Protein AF-A0A9E2EML6-F1 (afdb_monomer)

Foldseek 3Di:
DVVVVVVVVVVVVVVVVVVPPPPVDPLALVVLLVLLVVLLVQLCVLQVQLVVLLVVLCVQCVPVLDPPPPDDPSNNVSNVSNCSSVVSNVVSVVSNVSSVVSNVSSVCVVVVVDPPPCPVVNVVVVVVVVVVVVVVVD

Sequence (138 aa):
MKKLILFVIAFLLFTVAQSQNQVKPELSKEYYLQKSKRQKNLAWGLLGGGMASTFVATVILKDNLSFSGETSSEENVADVLFYLGVGSSLASMPLFISADINRKNAAKIAYGYRPLQVDPIFVKQSREHALVFRFALE

Mean predicted aligned error: 14.06 Å

Radius of gyration: 24.82 Å; Cα contacts (8 Å, |Δi|>4): 97; chains: 1; bounding box: 46×30×80 Å

pLDDT: mean 78.96, std 14.12, range [49.72, 97.0]

Secondary structure (DSSP, 8-state):
-HHHHHHHHHHHHHHHHHHT--------HHHHHHHHHHHHHHHHHHHHHHHHHHHHHHHHHTT---SSS-S-HHHHHHHHHHHHHHHHHHHHHHHHHHHHHHHHHHHHHHTT-------HHHHHHHHHHHHHHHHTT-

S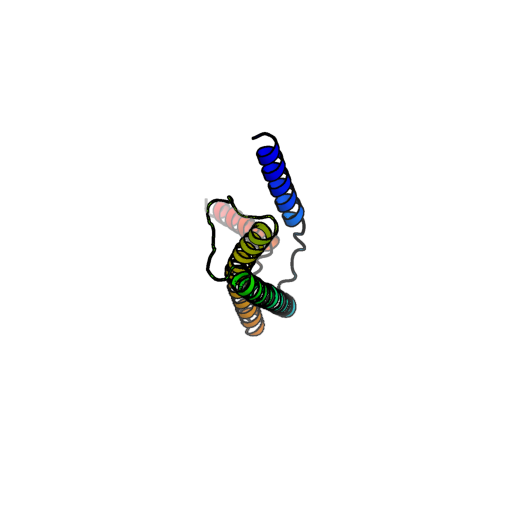olvent-accessible surface area (backbone atoms only — not comparable to full-atom values): 7507 Å² total; per-residue (Å²): 109,74,69,57,54,54,51,53,52,53,51,53,52,54,55,56,63,67,64,70,73,70,68,81,69,70,93,42,41,66,51,29,42,52,49,14,52,53,31,40,53,51,17,50,50,30,31,52,52,8,51,52,36,27,53,55,17,52,69,71,41,75,84,65,82,62,90,62,91,84,62,57,84,67,54,50,53,31,53,52,37,27,53,49,8,52,50,34,31,59,60,16,50,66,33,43,53,51,15,51,53,26,41,53,50,17,50,36,42,70,74,66,52,62,75,79,79,69,50,69,62,60,57,51,51,52,51,52,52,54,50,53,56,56,64,74,74,112

Nearest PDB structures (foldseek):
  3ja6-assembly1_I  TM=6.664E-01  e=4.468E-01  Escherichia coli
  5ew5-assembly4_D  TM=6.209E-01  e=1.791E+00  Escherichia coli
  2b5u-assembly2_C  TM=6.382E-01  e=4.439E+00  Escherichia coli
  6grj-assembly1_F  TM=5.151E-01  e=4.208E+00  Aeromonas hydrophila
  7nsu-assembly1_D  TM=4.200E-01  e=3.989E+00  Escherichia coli

Structure (mmCIF, N/CA/C/O backbone):
data_AF-A0A9E2EML6-F1
#
_entry.id   AF-A0A9E2EML6-F1
#
loop_
_atom_site.group_PDB
_atom_site.id
_atom_site.type_symbol
_atom_site.label_atom_id
_atom_site.label_alt_id
_atom_site.label_comp_id
_atom_site.label_asym_id
_atom_site.label_entity_id
_atom_site.label_seq_id
_atom_site.pdbx_PDB_ins_code
_atom_site.Cartn_x
_atom_site.Cartn_y
_atom_site.Cartn_z
_atom_site.occupancy
_atom_site.B_iso_or_equiv
_atom_site.auth_seq_id
_atom_site.auth_comp_id
_atom_site.auth_asym_id
_atom_site.auth_atom_id
_atom_site.pdbx_PDB_model_num
ATOM 1 N N . MET A 1 1 ? 23.479 17.150 -4.185 1.00 60.38 1 MET A N 1
ATOM 2 C CA . MET A 1 1 ? 23.082 17.121 -2.754 1.00 60.38 1 MET A CA 1
ATOM 3 C C . MET A 1 1 ? 22.008 18.149 -2.384 1.00 60.38 1 MET A C 1
ATOM 5 O O . MET A 1 1 ? 20.999 17.752 -1.823 1.00 60.38 1 MET A O 1
ATOM 9 N N . LYS A 1 2 ? 22.130 19.434 -2.760 1.00 71.69 2 LYS A N 1
ATOM 10 C CA . LYS A 1 2 ? 21.125 20.478 -2.433 1.00 71.69 2 LYS A CA 1
ATOM 11 C C . LYS A 1 2 ? 19.693 20.164 -2.925 1.00 71.69 2 LYS A C 1
ATOM 13 O O . LYS A 1 2 ? 18.728 20.418 -2.217 1.00 71.69 2 LYS A O 1
ATOM 18 N N . LYS A 1 3 ? 19.567 19.536 -4.104 1.00 81.06 3 LYS A N 1
ATOM 19 C CA . LYS A 1 3 ? 18.280 19.104 -4.688 1.00 81.06 3 LYS A CA 1
ATOM 20 C C . LYS A 1 3 ? 17.602 17.969 -3.898 1.00 81.06 3 LYS A C 1
ATOM 22 O O . LYS A 1 3 ? 16.385 17.964 -3.781 1.00 81.06 3 LYS A O 1
ATOM 27 N N . LEU A 1 4 ? 18.387 17.054 -3.317 1.00 89.44 4 LEU A N 1
ATOM 28 C CA . LEU A 1 4 ? 17.867 15.964 -2.478 1.00 89.44 4 LEU A CA 1
ATOM 29 C C . LEU A 1 4 ? 17.335 16.498 -1.144 1.00 89.44 4 LEU A C 1
ATOM 31 O O . LEU A 1 4 ? 16.267 16.091 -0.708 1.00 89.44 4 LEU A O 1
ATOM 35 N N . ILE A 1 5 ? 18.036 17.463 -0.541 1.00 92.19 5 ILE A N 1
ATOM 36 C CA . ILE A 1 5 ? 17.602 18.112 0.706 1.00 92.19 5 ILE A CA 1
ATOM 37 C C . ILE A 1 5 ? 16.255 18.822 0.511 1.00 92.19 5 ILE A C 1
ATOM 39 O O . ILE A 1 5 ? 15.353 18.654 1.326 1.00 92.19 5 ILE A O 1
ATOM 43 N N . LEU A 1 6 ? 16.085 19.549 -0.600 1.00 92.25 6 LEU A N 1
ATOM 44 C CA . LEU A 1 6 ? 14.804 20.173 -0.947 1.00 92.25 6 LEU A CA 1
ATOM 45 C C . LEU A 1 6 ? 13.675 19.146 -1.101 1.00 92.25 6 LEU A C 1
ATOM 47 O O . LEU A 1 6 ? 12.571 19.385 -0.620 1.00 92.25 6 LEU A O 1
ATOM 51 N N . PHE A 1 7 ? 13.955 17.996 -1.719 1.00 91.88 7 PHE A N 1
ATOM 52 C CA . PHE A 1 7 ? 12.962 16.938 -1.905 1.00 91.88 7 PHE A CA 1
ATOM 53 C C . PHE A 1 7 ? 12.529 16.308 -0.573 1.00 91.88 7 PHE A C 1
ATOM 55 O O . PHE A 1 7 ? 11.339 16.109 -0.340 1.00 91.88 7 PHE A O 1
ATOM 62 N N . VAL A 1 8 ? 13.478 16.065 0.336 1.00 92.19 8 VAL A N 1
ATOM 63 C CA . VAL A 1 8 ? 13.195 15.538 1.682 1.00 92.19 8 VAL A CA 1
ATOM 64 C C . VAL A 1 8 ? 12.377 16.537 2.504 1.00 92.19 8 VAL A C 1
ATOM 66 O O . VAL A 1 8 ? 11.400 16.147 3.138 1.00 92.19 8 VAL A O 1
ATOM 69 N N . ILE A 1 9 ? 12.718 17.829 2.456 1.00 91.88 9 ILE A N 1
ATOM 70 C CA . ILE A 1 9 ? 11.961 18.882 3.152 1.00 91.88 9 ILE A CA 1
ATOM 71 C C . ILE A 1 9 ? 10.537 18.984 2.592 1.00 91.88 9 ILE A C 1
ATOM 73 O O . ILE A 1 9 ? 9.581 19.028 3.363 1.00 91.88 9 ILE A O 1
ATOM 77 N N . ALA A 1 10 ? 10.372 18.963 1.267 1.00 89.62 10 ALA A N 1
ATOM 78 C CA . ALA A 1 10 ? 9.054 18.991 0.636 1.00 89.62 10 ALA A CA 1
ATOM 79 C C . ALA A 1 10 ? 8.204 17.769 1.027 1.00 89.62 10 ALA A C 1
ATOM 81 O O . ALA A 1 10 ? 7.019 17.911 1.332 1.00 89.62 10 ALA A O 1
ATOM 82 N N . PHE A 1 11 ? 8.814 16.582 1.088 1.00 87.56 11 PHE A N 1
ATOM 83 C CA . PHE A 1 11 ? 8.140 15.357 1.514 1.00 87.56 11 PHE A CA 1
ATOM 84 C C . PHE A 1 11 ? 7.693 15.418 2.984 1.00 87.56 11 PHE A C 1
ATOM 86 O O . PHE A 1 11 ? 6.566 15.042 3.301 1.00 87.56 11 PHE A O 1
ATOM 93 N N . LEU A 1 12 ? 8.529 15.957 3.879 1.00 86.75 12 LEU A N 1
ATOM 94 C CA . LEU A 1 12 ? 8.185 16.152 5.294 1.00 86.75 12 LEU A CA 1
ATOM 95 C C . LEU A 1 12 ? 7.062 17.182 5.490 1.00 86.75 12 LEU A C 1
ATOM 97 O O . LEU A 1 12 ? 6.170 16.978 6.307 1.00 86.75 12 LEU A O 1
ATOM 101 N N . LEU A 1 13 ? 7.060 18.276 4.727 1.00 85.38 13 LEU A N 1
ATOM 102 C CA . LEU A 1 13 ? 5.981 19.268 4.793 1.00 85.38 13 LEU A CA 1
ATOM 103 C C . LEU A 1 13 ? 4.648 18.691 4.294 1.00 85.38 13 LEU A C 1
ATOM 105 O O . LEU A 1 13 ? 3.596 18.969 4.873 1.00 85.38 13 LEU A O 1
ATOM 109 N N . PHE A 1 14 ? 4.690 17.840 3.265 1.00 81.75 14 PHE A N 1
ATOM 110 C CA . PHE A 1 14 ? 3.506 17.157 2.752 1.00 81.75 14 PHE A CA 1
ATOM 111 C C . PHE A 1 14 ? 2.877 16.220 3.796 1.00 81.75 14 PHE A C 1
ATOM 113 O O . PHE A 1 14 ? 1.655 16.225 3.963 1.00 81.75 14 PHE A O 1
ATOM 120 N N . THR A 1 15 ? 3.677 15.458 4.551 1.00 75.81 15 THR A N 1
ATOM 121 C CA . THR A 1 15 ? 3.145 14.557 5.591 1.00 75.81 15 THR A CA 1
ATOM 122 C C . THR A 1 15 ? 2.533 15.319 6.769 1.00 75.81 15 THR A C 1
ATOM 124 O O . THR A 1 15 ? 1.486 14.913 7.278 1.00 75.81 15 THR A O 1
ATOM 127 N N . VAL A 1 16 ? 3.111 16.459 7.162 1.00 77.50 16 VAL A N 1
ATOM 128 C CA . VAL A 1 16 ? 2.565 17.322 8.226 1.00 77.50 16 VAL A CA 1
ATOM 129 C C . VAL A 1 16 ? 1.216 17.928 7.825 1.00 77.50 16 VAL A C 1
ATOM 131 O O . VAL A 1 16 ? 0.300 17.971 8.647 1.00 77.50 16 VAL A O 1
ATOM 134 N N . ALA A 1 17 ? 1.049 18.337 6.565 1.00 71.50 17 ALA A N 1
ATOM 135 C CA . ALA A 1 17 ? -0.217 18.880 6.066 1.00 71.50 17 ALA A CA 1
ATOM 136 C C . ALA A 1 17 ? -1.361 17.846 6.101 1.00 71.50 17 ALA A C 1
ATOM 138 O O . ALA A 1 17 ? -2.494 18.183 6.438 1.00 71.50 17 ALA A O 1
ATOM 139 N N . GLN A 1 18 ? -1.070 16.572 5.821 1.00 67.25 18 GLN A N 1
ATOM 140 C CA . GLN A 1 18 ? -2.067 15.491 5.861 1.00 67.25 18 GLN A CA 1
ATOM 141 C C . GLN A 1 18 ? -2.481 15.097 7.293 1.00 67.25 18 GLN A C 1
ATOM 143 O O . GLN A 1 18 ? -3.548 14.515 7.485 1.00 67.25 18 GLN A O 1
ATOM 148 N N . SER A 1 19 ? -1.669 15.422 8.305 1.00 61.41 19 SER A N 1
ATOM 149 C CA . SER A 1 19 ? -1.919 15.050 9.707 1.00 61.41 19 SER A CA 1
ATOM 150 C C . SER A 1 19 ? -2.936 15.961 10.418 1.00 61.41 19 SER A C 1
ATOM 152 O O . SER A 1 19 ? -3.507 15.581 11.439 1.00 61.41 19 SER A O 1
ATOM 154 N N . GLN A 1 20 ? -3.213 17.154 9.876 1.00 61.19 20 GLN A N 1
ATOM 155 C CA . GLN A 1 20 ? -4.069 18.159 10.528 1.00 61.19 20 GLN A CA 1
ATOM 156 C C . GLN A 1 20 ? -5.577 17.877 10.410 1.00 61.19 20 GLN A C 1
ATOM 158 O O . GLN A 1 20 ? -6.371 18.462 11.142 1.00 61.19 20 GLN A O 1
ATOM 163 N N . ASN A 1 21 ? -5.993 16.930 9.563 1.00 50.28 21 ASN A N 1
ATOM 164 C CA . ASN A 1 21 ? -7.392 16.512 9.457 1.00 50.28 21 ASN A CA 1
ATOM 165 C C . ASN A 1 21 ? -7.750 15.450 10.507 1.00 50.28 21 ASN A C 1
ATOM 167 O O . ASN A 1 21 ? -8.143 14.327 10.185 1.00 50.28 21 ASN A O 1
ATOM 171 N N . GLN A 1 22 ? -7.663 15.812 11.787 1.00 49.72 22 GLN A N 1
ATOM 172 C CA . GLN A 1 22 ? -8.333 15.057 12.845 1.00 49.72 22 GLN A CA 1
ATOM 173 C C . GLN A 1 22 ? -9.781 15.529 12.980 1.00 49.72 22 GLN A C 1
ATOM 175 O O . GLN A 1 22 ? -10.187 16.100 13.989 1.00 49.72 22 GLN A O 1
ATOM 180 N N . VAL A 1 23 ? -10.591 15.260 11.952 1.00 55.31 23 VAL A N 1
ATOM 181 C CA . VAL A 1 23 ? -12.040 15.179 12.156 1.00 55.31 23 VAL A CA 1
ATOM 182 C C . VAL A 1 23 ? -12.229 14.037 13.144 1.00 55.31 23 VAL A C 1
ATOM 184 O O . VAL A 1 23 ? -11.934 12.897 12.789 1.00 55.31 23 VAL A O 1
ATOM 187 N N . LYS A 1 24 ? -12.631 14.340 14.389 1.00 56.16 24 LYS A N 1
ATOM 188 C CA . LYS A 1 24 ? -12.995 13.323 15.385 1.00 56.16 24 LYS A CA 1
ATOM 189 C C . LYS A 1 24 ? -14.029 12.422 14.719 1.00 56.16 24 LYS A C 1
ATOM 191 O O . LYS A 1 24 ? -15.152 12.876 14.504 1.00 56.16 24 LYS A O 1
ATOM 196 N N . PRO A 1 25 ? -13.662 11.198 14.315 1.00 57.47 25 PRO A N 1
ATOM 197 C CA . PRO A 1 25 ? -14.609 10.378 13.612 1.00 57.47 25 PRO A CA 1
ATOM 198 C C . PRO A 1 25 ? -15.627 9.930 14.642 1.00 57.47 25 PRO A C 1
ATOM 200 O O . PRO A 1 25 ? -15.262 9.351 15.668 1.00 57.47 25 PRO A O 1
ATOM 203 N N . GLU A 1 26 ? -16.894 10.224 14.379 1.00 60.28 26 GLU A N 1
ATOM 204 C CA . GLU A 1 26 ? -17.981 9.555 15.071 1.00 60.28 26 GLU A CA 1
ATOM 205 C C . GLU A 1 26 ? -17.694 8.052 14.966 1.00 60.28 26 GLU A C 1
ATOM 207 O O . GLU A 1 26 ? -17.513 7.524 13.863 1.00 60.28 26 GLU A O 1
ATOM 212 N N . LEU A 1 27 ? -17.537 7.382 16.112 1.00 68.62 27 LEU A N 1
ATOM 213 C CA . LEU A 1 27 ? -17.168 5.966 16.225 1.00 68.62 27 LEU A CA 1
ATOM 214 C C . LEU A 1 27 ? -18.366 5.083 15.838 1.00 68.62 27 LEU A C 1
ATOM 216 O O . LEU A 1 27 ? -18.851 4.246 16.593 1.00 68.62 27 LEU A O 1
ATOM 220 N N . SER A 1 28 ? -18.866 5.310 14.628 1.00 79.25 28 SER A N 1
ATOM 221 C CA . SER A 1 28 ? -20.001 4.640 14.027 1.00 79.25 28 SER A CA 1
ATOM 222 C C . SER A 1 28 ? -19.525 3.466 13.182 1.00 79.25 28 SER A C 1
ATOM 224 O O . SER A 1 28 ? -18.484 3.510 12.516 1.00 79.25 28 SER A O 1
ATOM 226 N N . LYS A 1 29 ? -20.326 2.400 13.177 1.00 81.62 29 LYS A N 1
ATOM 227 C CA . LYS A 1 29 ? -20.162 1.250 12.282 1.00 81.62 29 LYS A CA 1
ATOM 228 C C . LYS A 1 29 ? -19.992 1.711 10.833 1.00 81.62 29 LYS A C 1
ATOM 230 O O . LYS A 1 29 ? -19.071 1.258 10.154 1.00 81.62 29 LYS A O 1
ATOM 235 N N . GLU A 1 30 ? -20.848 2.630 10.391 1.00 85.56 30 GLU A N 1
ATOM 236 C CA . GLU A 1 30 ? -20.873 3.145 9.022 1.00 85.56 30 GLU A CA 1
ATOM 237 C C . GLU A 1 30 ? -19.551 3.816 8.644 1.00 85.56 30 GLU A C 1
ATOM 239 O O . GLU A 1 30 ? -19.031 3.571 7.556 1.00 85.56 30 GLU A O 1
ATOM 244 N N . TYR A 1 31 ? -18.948 4.567 9.572 1.00 86.75 31 TYR A N 1
ATOM 245 C CA . TYR A 1 31 ? -17.655 5.215 9.359 1.00 86.75 31 TYR A CA 1
ATOM 246 C C . TYR A 1 31 ? -16.544 4.191 9.080 1.00 86.75 31 TYR A C 1
ATOM 248 O O . TYR A 1 31 ? -15.847 4.27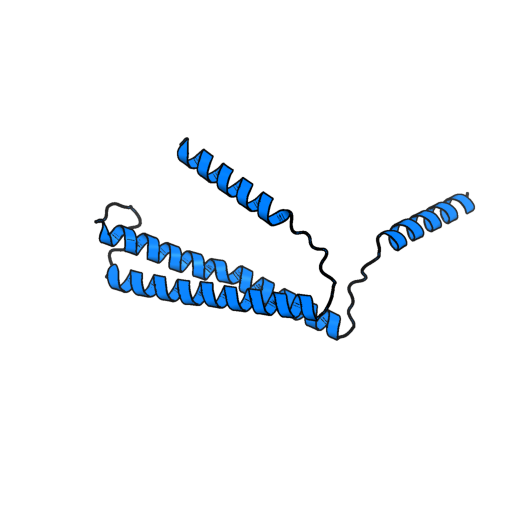3 8.064 1.00 86.75 31 TYR A O 1
ATOM 256 N N . TYR A 1 32 ? -16.391 3.178 9.939 1.00 87.19 32 TYR A N 1
ATOM 257 C CA . TYR A 1 32 ? -15.365 2.145 9.751 1.00 87.19 32 TYR A CA 1
ATOM 258 C C . TYR A 1 32 ? -15.613 1.288 8.508 1.00 87.19 32 TYR A C 1
ATOM 260 O O . TYR A 1 32 ? -14.667 0.890 7.821 1.00 87.19 32 TYR A O 1
ATOM 268 N N . LEU A 1 33 ? -16.880 1.032 8.189 1.00 89.38 33 LEU A N 1
ATOM 269 C CA . LEU A 1 33 ? -17.274 0.238 7.034 1.00 89.38 33 LEU A CA 1
ATOM 270 C C . LEU A 1 33 ? -17.010 0.994 5.724 1.00 89.38 33 LEU A C 1
ATOM 272 O O . LEU A 1 33 ? -16.446 0.422 4.787 1.00 89.38 33 LEU A O 1
ATOM 276 N N . GLN A 1 34 ? -17.322 2.291 5.671 1.00 91.38 34 GLN A N 1
ATOM 277 C CA . GLN A 1 34 ? -16.982 3.163 4.546 1.00 91.38 34 GLN A CA 1
ATOM 278 C C . GLN A 1 34 ? -15.462 3.295 4.384 1.00 91.38 34 GLN A C 1
ATOM 280 O O . GLN A 1 34 ? -14.945 3.167 3.270 1.00 91.38 34 GLN A O 1
ATOM 285 N N . LYS A 1 35 ? -14.727 3.477 5.489 1.00 90.56 35 LYS A N 1
ATOM 286 C CA . LYS A 1 35 ? -13.260 3.565 5.484 1.00 90.56 35 LYS A CA 1
ATOM 287 C C . LYS A 1 35 ? -12.611 2.290 4.945 1.00 90.56 35 LYS A C 1
ATOM 289 O O . LYS A 1 35 ? -11.749 2.374 4.072 1.00 90.56 35 LYS A O 1
ATOM 294 N N . SER A 1 36 ? -13.067 1.123 5.405 1.00 91.56 36 SER A N 1
ATOM 295 C CA . SER A 1 36 ? -12.618 -0.184 4.913 1.00 91.56 36 SER A CA 1
ATOM 296 C C . SER A 1 36 ? -12.846 -0.338 3.405 1.00 91.56 36 SER A C 1
ATOM 298 O O . SER A 1 36 ? -11.916 -0.681 2.676 1.00 91.56 36 SER A O 1
ATOM 300 N N . LYS A 1 37 ? -14.050 -0.009 2.912 1.00 93.62 37 LYS A N 1
ATOM 301 C CA . LYS A 1 37 ? -14.378 -0.064 1.477 1.00 93.62 37 LYS A CA 1
ATOM 302 C C . LYS A 1 37 ? -13.465 0.839 0.648 1.00 93.62 37 LYS A C 1
ATOM 304 O O . LYS A 1 37 ? -12.905 0.388 -0.346 1.00 93.62 37 LYS A O 1
ATOM 309 N N . ARG A 1 38 ? -13.268 2.091 1.074 1.00 92.25 38 ARG A N 1
ATOM 310 C CA . ARG A 1 38 ? -12.401 3.045 0.366 1.00 92.25 38 ARG A CA 1
ATOM 311 C C . ARG A 1 38 ? -10.958 2.547 0.296 1.00 92.25 38 ARG A C 1
ATOM 313 O O . ARG A 1 38 ? -10.368 2.561 -0.778 1.00 92.25 38 ARG A O 1
ATOM 320 N N . GLN A 1 39 ? -10.406 2.083 1.415 1.00 92.12 39 GLN A N 1
ATOM 321 C CA . GLN A 1 39 ? -9.041 1.553 1.458 1.00 92.12 39 GLN A CA 1
ATOM 322 C C . GLN A 1 39 ? -8.886 0.304 0.593 1.00 92.12 39 GLN A C 1
ATOM 324 O O . GLN A 1 39 ? -7.905 0.198 -0.133 1.00 92.12 39 GLN A O 1
ATOM 329 N N . LYS A 1 40 ? -9.869 -0.602 0.609 1.00 93.56 40 LYS A N 1
ATOM 330 C CA . LYS A 1 40 ? -9.858 -1.802 -0.231 1.00 93.56 40 LYS A CA 1
ATOM 331 C C . LYS A 1 40 ? -9.904 -1.458 -1.721 1.00 93.56 40 LYS A C 1
ATOM 333 O O . LYS A 1 40 ? -9.170 -2.061 -2.495 1.00 93.56 40 LYS A O 1
ATOM 338 N N . ASN A 1 41 ? -10.714 -0.476 -2.117 1.00 94.81 41 ASN A N 1
ATOM 339 C CA . ASN A 1 41 ? -10.773 -0.017 -3.506 1.00 94.81 41 ASN A CA 1
ATOM 340 C C . ASN A 1 41 ? -9.447 0.618 -3.948 1.00 94.81 41 ASN A C 1
ATOM 342 O O . ASN A 1 41 ? -8.959 0.310 -5.030 1.00 94.81 41 ASN A O 1
ATOM 346 N N . LEU A 1 42 ? -8.838 1.458 -3.101 1.00 94.25 42 LEU A N 1
ATOM 347 C CA . LEU A 1 42 ? -7.517 2.036 -3.376 1.00 94.25 42 LEU A CA 1
ATOM 348 C C . LEU A 1 42 ? -6.429 0.963 -3.461 1.00 94.25 42 LEU A C 1
ATOM 350 O O . LEU A 1 42 ? -5.584 1.027 -4.347 1.00 94.25 42 LEU A O 1
ATOM 354 N N . ALA A 1 43 ? -6.467 -0.032 -2.574 1.00 93.75 43 ALA A N 1
ATOM 355 C CA . ALA A 1 43 ? -5.521 -1.139 -2.578 1.00 93.75 43 ALA A CA 1
ATOM 356 C C . ALA A 1 43 ? -5.629 -1.962 -3.869 1.00 93.75 43 ALA A C 1
ATOM 358 O O . ALA A 1 43 ? -4.613 -2.240 -4.496 1.00 93.75 43 ALA A O 1
ATOM 359 N N . TRP A 1 44 ? -6.848 -2.273 -4.323 1.00 97.00 44 TRP A N 1
ATOM 360 C CA . TRP A 1 44 ? -7.065 -2.921 -5.619 1.00 97.00 44 TRP A CA 1
ATOM 361 C C . TRP A 1 44 ? -6.614 -2.064 -6.801 1.00 97.00 44 TRP A C 1
ATOM 363 O O . TRP A 1 44 ? -6.049 -2.605 -7.744 1.00 97.00 44 TRP A O 1
ATOM 373 N N . GLY A 1 45 ? -6.822 -0.746 -6.747 1.00 96.00 45 GLY A N 1
ATOM 374 C CA . GLY A 1 45 ? -6.328 0.173 -7.773 1.00 96.00 45 GLY A CA 1
ATOM 375 C C . GLY A 1 45 ? -4.800 0.188 -7.857 1.00 96.00 45 GLY A C 1
ATOM 376 O O . GLY A 1 45 ? -4.250 0.068 -8.946 1.00 96.00 45 GLY A O 1
ATOM 377 N N . LEU A 1 46 ? -4.115 0.273 -6.713 1.00 94.81 46 LEU A N 1
ATOM 378 C CA . LEU A 1 46 ? -2.651 0.223 -6.634 1.00 94.81 46 LEU A CA 1
ATOM 379 C C . LEU A 1 46 ? -2.094 -1.131 -7.069 1.00 94.81 46 LEU A C 1
ATOM 381 O O . LEU A 1 46 ? -1.130 -1.169 -7.821 1.00 94.81 46 LEU A O 1
ATOM 385 N N . LEU A 1 47 ? -2.714 -2.231 -6.640 1.00 95.81 47 LEU A N 1
ATOM 386 C CA . LEU A 1 47 ? -2.294 -3.574 -7.025 1.00 95.81 47 LEU A CA 1
ATOM 387 C C . LEU A 1 47 ? -2.508 -3.814 -8.524 1.00 95.81 47 LEU A C 1
ATOM 389 O O . LEU A 1 47 ? -1.594 -4.243 -9.214 1.00 95.81 47 LEU A O 1
ATOM 393 N N . GLY A 1 48 ? -3.698 -3.506 -9.041 1.00 95.12 48 GLY A N 1
ATOM 394 C CA . GLY A 1 48 ? -4.027 -3.698 -10.453 1.00 95.12 48 GLY A CA 1
ATOM 395 C C . GLY A 1 48 ? -3.209 -2.792 -11.371 1.00 95.12 48 GLY A C 1
ATOM 396 O O . GLY A 1 48 ? -2.644 -3.265 -12.354 1.00 95.12 48 GLY A O 1
ATOM 397 N N . GLY A 1 49 ? -3.091 -1.505 -11.030 1.00 94.62 49 GLY A N 1
ATOM 398 C CA . GLY A 1 49 ? -2.257 -0.558 -11.769 1.00 94.62 49 GLY A CA 1
ATOM 399 C C . GLY A 1 49 ? -0.770 -0.908 -11.694 1.00 94.62 49 GLY A C 1
ATOM 400 O O . GLY A 1 49 ? -0.069 -0.836 -12.704 1.00 94.62 49 GLY A O 1
ATOM 401 N N . GLY A 1 50 ? -0.301 -1.357 -10.529 1.00 93.81 50 GLY A N 1
ATOM 402 C CA . GLY A 1 50 ? 1.068 -1.818 -10.329 1.00 93.81 50 GLY A CA 1
ATOM 403 C C . GLY A 1 50 ? 1.397 -3.047 -11.171 1.00 93.81 50 GLY A C 1
ATOM 404 O O . GLY A 1 50 ? 2.357 -3.035 -11.932 1.00 93.81 50 GLY A O 1
ATOM 405 N N . MET A 1 51 ? 0.544 -4.071 -11.140 1.00 95.38 51 MET A N 1
ATOM 406 C CA . MET A 1 51 ? 0.724 -5.269 -11.964 1.00 95.38 51 MET A CA 1
ATOM 407 C C . MET A 1 51 ? 0.663 -4.959 -13.465 1.00 95.38 51 MET A C 1
ATOM 409 O O . MET A 1 51 ? 1.486 -5.468 -14.223 1.00 95.38 51 MET A O 1
ATOM 413 N N . ALA A 1 52 ? -0.276 -4.113 -13.901 1.00 95.31 52 ALA A N 1
ATOM 414 C CA . ALA A 1 52 ? -0.392 -3.723 -15.305 1.00 95.31 52 ALA A CA 1
ATOM 415 C C . ALA A 1 52 ? 0.851 -2.965 -15.796 1.00 95.31 52 ALA A C 1
ATOM 417 O O . ALA A 1 52 ? 1.376 -3.272 -16.863 1.00 95.31 52 ALA A O 1
ATOM 418 N N . SER A 1 53 ? 1.352 -2.009 -15.008 1.00 92.56 53 SER A N 1
ATOM 419 C CA . SER A 1 53 ? 2.571 -1.258 -15.344 1.00 92.56 53 SER A CA 1
ATOM 420 C C . SER A 1 53 ? 3.814 -2.146 -15.366 1.00 92.56 53 SER A C 1
ATOM 422 O O . SER A 1 53 ? 4.589 -2.061 -16.316 1.00 92.56 53 SER A O 1
ATOM 424 N N . THR A 1 54 ? 3.966 -3.057 -14.399 1.00 92.12 54 THR A N 1
ATOM 425 C CA . THR A 1 54 ? 5.036 -4.064 -14.412 1.00 92.12 54 THR A CA 1
ATOM 426 C C . THR A 1 54 ? 4.970 -4.934 -15.666 1.00 92.12 54 THR A C 1
ATOM 428 O O . THR A 1 54 ? 5.993 -5.133 -16.309 1.00 92.12 54 THR A O 1
ATOM 431 N N . PHE A 1 55 ? 3.783 -5.405 -16.057 1.00 92.31 55 PHE A N 1
ATOM 432 C CA . PHE A 1 55 ? 3.620 -6.243 -17.247 1.00 92.31 55 PHE A CA 1
ATOM 433 C C . PHE A 1 55 ? 3.936 -5.497 -18.553 1.00 92.31 55 PHE A C 1
ATOM 435 O O . PHE A 1 55 ? 4.577 -6.043 -19.445 1.00 92.31 55 PHE A O 1
ATOM 442 N N . VAL A 1 56 ? 3.521 -4.233 -18.677 1.00 90.31 56 VAL A N 1
ATOM 443 C CA . VAL A 1 56 ? 3.879 -3.404 -19.841 1.00 90.31 56 VAL A CA 1
ATOM 444 C C . VAL A 1 56 ? 5.391 -3.186 -19.895 1.00 90.31 56 VAL A C 1
ATOM 446 O O . VAL A 1 56 ? 5.993 -3.322 -20.958 1.00 90.31 56 VAL A O 1
ATOM 449 N N . ALA A 1 57 ? 6.016 -2.902 -18.753 1.00 87.38 57 ALA A N 1
ATOM 450 C CA . ALA A 1 57 ? 7.454 -2.694 -18.682 1.00 87.38 57 ALA A CA 1
ATOM 451 C C . ALA A 1 57 ? 8.252 -3.953 -19.056 1.00 87.38 57 ALA A C 1
ATOM 453 O O . ALA A 1 57 ? 9.214 -3.849 -19.811 1.00 87.38 57 ALA A O 1
ATOM 454 N N . THR A 1 58 ? 7.839 -5.148 -18.615 1.00 86.00 58 THR A N 1
ATOM 455 C CA . THR A 1 58 ? 8.539 -6.398 -18.967 1.00 86.00 58 THR A CA 1
ATOM 456 C C . THR A 1 58 ? 8.475 -6.703 -20.463 1.00 86.00 58 THR A C 1
ATOM 458 O O . THR A 1 58 ? 9.460 -7.172 -21.030 1.00 86.00 58 THR A O 1
ATOM 461 N N . VAL A 1 59 ? 7.354 -6.396 -21.127 1.00 86.81 59 VAL A N 1
ATOM 462 C CA . VAL A 1 59 ? 7.220 -6.551 -22.588 1.00 86.81 59 VAL A CA 1
ATOM 463 C C . VAL A 1 59 ? 8.166 -5.614 -23.345 1.00 86.81 59 VAL A C 1
ATOM 465 O O . VAL A 1 59 ? 8.689 -5.998 -24.392 1.00 86.81 59 VAL A O 1
ATOM 468 N N . ILE A 1 60 ? 8.396 -4.405 -22.825 1.00 84.88 60 ILE A N 1
ATOM 469 C CA . ILE A 1 60 ? 9.309 -3.424 -23.428 1.00 84.88 60 ILE A CA 1
ATOM 470 C C . ILE A 1 60 ? 10.772 -3.818 -23.178 1.00 84.88 60 ILE A C 1
ATOM 472 O O . ILE A 1 60 ? 11.577 -3.756 -24.103 1.00 84.88 60 ILE A O 1
ATOM 476 N N . LEU A 1 61 ? 11.104 -4.271 -21.965 1.00 80.75 61 LEU A N 1
ATOM 477 C CA . LEU A 1 61 ? 12.487 -4.533 -21.556 1.00 80.75 61 LEU A CA 1
ATOM 478 C C . LEU A 1 61 ? 13.080 -5.830 -22.128 1.00 80.75 61 LEU A C 1
ATOM 480 O O . LEU A 1 61 ? 14.298 -5.915 -22.211 1.00 80.75 61 LEU A O 1
ATOM 484 N N . LYS A 1 62 ? 12.268 -6.817 -22.548 1.00 72.50 62 LYS A N 1
ATOM 485 C CA . LYS A 1 62 ? 12.692 -8.059 -23.249 1.00 72.50 62 LYS A CA 1
ATOM 486 C C . LYS A 1 62 ? 13.960 -8.765 -22.702 1.00 72.50 62 LYS A C 1
ATOM 488 O O . LYS A 1 62 ? 14.621 -9.445 -23.475 1.00 72.50 62 LYS A O 1
ATOM 493 N N . ASP A 1 63 ? 14.260 -8.626 -21.405 1.00 68.44 63 ASP A N 1
ATOM 494 C CA . ASP A 1 63 ? 15.426 -9.148 -20.647 1.00 68.44 63 ASP A CA 1
ATOM 495 C C . ASP A 1 63 ? 16.577 -8.160 -20.334 1.00 68.44 63 ASP A C 1
ATOM 497 O O . ASP A 1 63 ? 17.496 -8.514 -19.598 1.00 68.44 63 ASP A O 1
ATOM 501 N N . ASN A 1 64 ? 16.506 -6.893 -20.756 1.00 65.94 64 ASN A N 1
ATOM 502 C CA . ASN A 1 64 ? 17.489 -5.847 -20.417 1.00 65.94 64 ASN A CA 1
ATOM 503 C C . ASN A 1 64 ? 17.091 -5.028 -19.174 1.00 65.94 64 ASN A C 1
ATOM 505 O O . ASN A 1 64 ? 17.055 -3.802 -19.220 1.00 65.94 64 ASN A O 1
ATOM 509 N N . LEU A 1 65 ? 16.780 -5.687 -18.052 1.00 65.00 65 LEU A N 1
ATOM 510 C CA . LEU A 1 65 ? 16.587 -4.985 -16.774 1.00 65.00 65 LEU A CA 1
ATOM 511 C C . LEU A 1 65 ? 17.945 -4.493 -16.258 1.00 65.00 65 LEU A C 1
ATOM 513 O O . LEU A 1 65 ? 18.681 -5.237 -15.603 1.00 65.00 65 LEU A O 1
ATOM 517 N N . SER A 1 66 ? 18.283 -3.241 -16.555 1.00 61.50 66 SER A N 1
ATOM 518 C CA . SER A 1 66 ? 19.542 -2.641 -16.125 1.00 61.50 66 SER A CA 1
ATOM 519 C C . SER A 1 66 ? 19.338 -1.910 -14.798 1.00 61.50 66 SER A C 1
ATOM 521 O O . SER A 1 66 ? 18.684 -0.877 -14.703 1.00 61.50 66 SER A O 1
ATOM 523 N N . PHE A 1 67 ? 19.890 -2.454 -13.711 1.00 57.69 67 PHE A N 1
ATOM 524 C CA . PHE A 1 67 ? 19.849 -1.787 -12.400 1.00 57.69 67 PHE A CA 1
ATOM 525 C C . PHE A 1 67 ? 20.787 -0.564 -12.341 1.00 57.69 67 PHE A C 1
ATOM 527 O O . PHE A 1 67 ? 20.583 0.362 -11.555 1.00 57.69 67 PHE A O 1
ATOM 534 N N . SER A 1 68 ? 21.816 -0.550 -13.18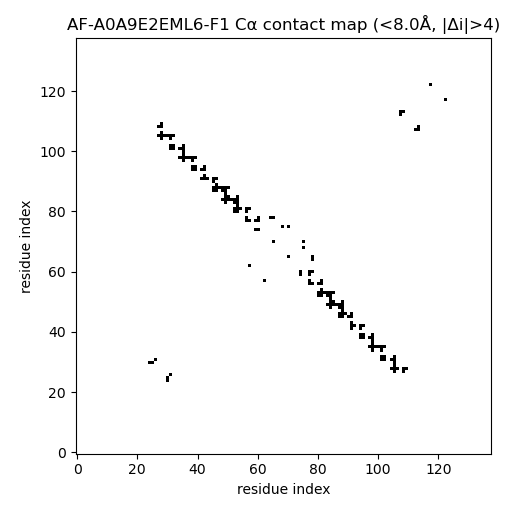9 1.00 56.66 68 SER A N 1
ATOM 535 C CA . SER A 1 68 ? 22.711 0.581 -13.426 1.00 56.66 68 SER A CA 1
ATOM 536 C C . SER A 1 68 ? 22.201 1.357 -14.637 1.00 56.66 68 SER A C 1
ATOM 538 O O . SER A 1 68 ? 22.229 0.811 -15.732 1.00 56.66 68 SER A O 1
ATOM 540 N N . GLY A 1 69 ? 21.730 2.593 -14.437 1.00 56.00 69 GLY A N 1
ATOM 541 C CA . GLY A 1 69 ? 21.038 3.438 -15.430 1.00 56.00 69 GLY A CA 1
ATOM 542 C C . GLY A 1 69 ? 21.858 3.906 -16.643 1.00 56.00 69 GLY A C 1
ATOM 543 O O . GLY A 1 69 ? 21.817 5.084 -16.996 1.00 56.00 69 GLY A O 1
ATOM 544 N N . GLU A 1 70 ? 22.607 3.002 -17.265 1.00 55.25 70 GLU A N 1
ATOM 545 C CA . GLU A 1 70 ? 23.245 3.156 -18.567 1.00 55.25 70 GLU A CA 1
ATOM 546 C C . GLU A 1 70 ? 22.414 2.410 -19.611 1.00 55.25 70 GLU A C 1
ATOM 548 O O . GLU A 1 70 ? 22.742 1.310 -20.044 1.00 55.25 70 GLU A O 1
ATOM 553 N N . THR A 1 71 ? 21.296 3.015 -19.989 1.00 55.91 71 THR A N 1
ATOM 554 C CA . THR A 1 71 ? 20.380 2.485 -21.003 1.00 55.91 71 THR A CA 1
ATOM 555 C C . THR A 1 71 ? 19.806 3.632 -21.828 1.00 55.91 71 THR A C 1
ATOM 557 O O . THR A 1 71 ? 19.840 4.800 -21.421 1.00 55.91 71 THR A O 1
ATOM 560 N N . SER A 1 72 ? 19.336 3.319 -23.033 1.00 60.81 72 SER A N 1
ATOM 561 C CA . SER A 1 72 ? 18.782 4.293 -23.979 1.00 60.81 72 SER A CA 1
ATOM 562 C C . SER A 1 72 ? 17.518 4.986 -23.429 1.00 60.81 72 SER A C 1
ATOM 564 O O . SER A 1 72 ? 16.931 4.567 -22.431 1.00 60.81 72 SER A O 1
ATOM 566 N N . SER A 1 73 ? 17.085 6.087 -24.056 1.00 63.00 73 SER A N 1
ATOM 567 C CA . SER A 1 73 ? 15.968 6.927 -23.581 1.00 63.00 73 SER A CA 1
ATOM 568 C C . SER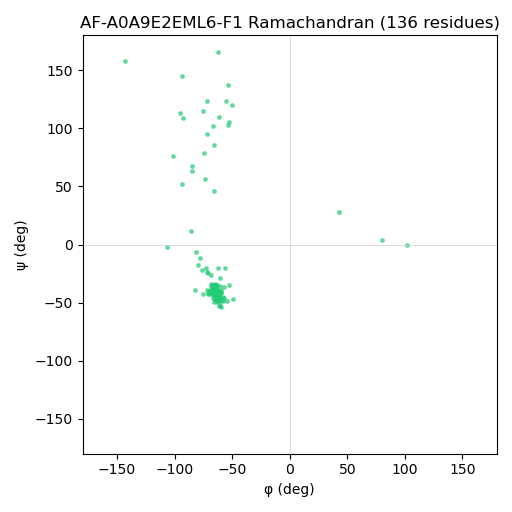 A 1 73 ? 14.672 6.150 -23.310 1.00 63.00 73 SER A C 1
ATOM 570 O O . SER A 1 73 ? 13.933 6.504 -22.394 1.00 63.00 73 SER A O 1
ATOM 572 N N . GLU A 1 74 ? 14.390 5.118 -24.109 1.00 61.62 74 GLU A N 1
ATOM 573 C CA . GLU A 1 74 ? 13.168 4.308 -24.021 1.00 61.62 74 GLU A CA 1
ATOM 574 C C . GLU A 1 74 ? 13.263 3.220 -22.942 1.00 61.62 74 GLU A C 1
ATOM 576 O O . GLU A 1 74 ? 12.315 3.021 -22.179 1.00 61.62 74 GLU A O 1
ATOM 581 N N . GLU A 1 75 ? 14.424 2.579 -22.806 1.00 67.44 75 GLU A N 1
ATOM 582 C CA . GLU A 1 75 ? 14.700 1.571 -21.773 1.00 67.44 75 GLU A CA 1
ATOM 583 C C . GLU A 1 75 ? 14.642 2.181 -20.363 1.00 67.44 75 GLU A C 1
ATOM 585 O O . GLU A 1 75 ? 14.021 1.613 -19.466 1.00 67.44 75 GLU A O 1
ATOM 590 N N . ASN A 1 76 ? 15.147 3.409 -20.189 1.00 75.69 76 ASN A N 1
ATOM 591 C CA . ASN A 1 76 ? 15.082 4.120 -18.906 1.00 75.69 76 ASN A CA 1
ATOM 592 C C . ASN A 1 76 ? 13.642 4.366 -18.421 1.00 75.69 76 ASN A C 1
ATOM 594 O O . ASN A 1 76 ? 13.375 4.347 -17.219 1.00 75.69 76 ASN A O 1
ATOM 598 N N . VAL A 1 77 ? 12.699 4.625 -19.335 1.00 82.31 77 VAL A N 1
ATOM 599 C CA . VAL A 1 77 ? 11.288 4.836 -18.968 1.00 82.31 77 VAL A CA 1
ATOM 600 C C . VAL A 1 77 ? 10.647 3.519 -18.543 1.00 82.31 77 VAL A C 1
ATOM 602 O O . VAL A 1 77 ? 9.879 3.496 -17.578 1.00 82.31 77 VAL A O 1
ATOM 605 N N . ALA A 1 78 ? 10.973 2.426 -19.231 1.00 84.38 78 ALA A N 1
ATOM 606 C CA . ALA A 1 78 ? 10.450 1.107 -18.910 1.00 84.38 78 ALA A CA 1
ATOM 607 C C . ALA A 1 78 ? 10.986 0.587 -17.566 1.00 84.38 78 ALA A C 1
ATOM 609 O O . ALA A 1 78 ? 10.196 0.076 -16.772 1.00 84.38 78 ALA A O 1
ATOM 610 N N . ASP A 1 79 ? 12.263 0.809 -17.247 1.00 84.50 79 ASP A N 1
ATOM 611 C CA . ASP A 1 79 ? 12.837 0.464 -15.938 1.00 84.50 79 ASP A CA 1
ATOM 612 C C . ASP A 1 79 ? 12.139 1.213 -14.799 1.00 84.50 79 ASP A C 1
ATOM 614 O O . ASP A 1 79 ? 11.685 0.612 -13.820 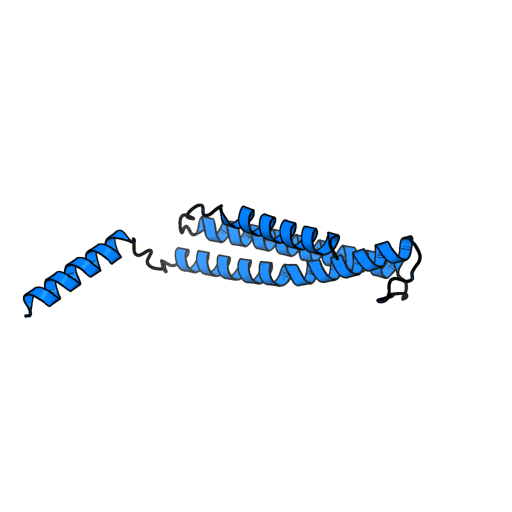1.00 84.50 79 ASP A O 1
ATOM 618 N N . VAL A 1 80 ? 11.970 2.532 -14.936 1.00 86.44 80 VAL A N 1
ATOM 619 C CA . VAL A 1 80 ? 11.243 3.336 -13.941 1.00 86.44 80 VAL A CA 1
ATOM 620 C C . VAL A 1 80 ? 9.807 2.838 -13.784 1.00 86.44 80 VAL A C 1
ATOM 622 O O . VAL A 1 80 ? 9.318 2.724 -12.658 1.00 86.44 80 VAL A O 1
ATOM 625 N N . LEU A 1 81 ? 9.133 2.509 -14.887 1.00 89.88 81 LEU A N 1
ATOM 626 C CA . LEU A 1 81 ? 7.769 1.990 -14.870 1.00 89.88 81 LEU A CA 1
ATOM 627 C C . LEU A 1 81 ? 7.687 0.616 -14.189 1.00 89.88 81 LEU A C 1
ATOM 629 O O . LEU A 1 81 ? 6.752 0.377 -13.424 1.00 89.88 81 LEU A O 1
ATOM 633 N N . PHE A 1 82 ? 8.677 -0.254 -14.400 1.00 90.69 82 PHE A N 1
ATOM 634 C CA . PHE A 1 82 ? 8.785 -1.547 -13.728 1.00 90.69 82 PHE A CA 1
ATOM 635 C C . PHE A 1 82 ? 8.906 -1.370 -12.211 1.00 90.69 82 PHE A C 1
ATOM 637 O O . PHE A 1 82 ? 8.097 -1.926 -11.462 1.00 90.69 82 PHE A O 1
ATOM 644 N N . TYR A 1 83 ? 9.859 -0.552 -11.748 1.00 90.50 83 TYR A N 1
ATOM 645 C CA . TYR A 1 83 ? 10.065 -0.308 -10.317 1.00 90.50 83 TYR A CA 1
ATOM 646 C C . TYR A 1 83 ? 8.874 0.399 -9.669 1.00 90.50 83 TYR A C 1
ATOM 648 O O . TYR A 1 83 ? 8.503 0.068 -8.541 1.00 90.50 83 TYR A O 1
ATOM 656 N N . LEU A 1 84 ? 8.232 1.334 -10.375 1.00 92.31 84 LEU A N 1
ATOM 657 C CA . LEU A 1 84 ? 7.004 1.977 -9.911 1.00 92.31 84 LEU A CA 1
ATOM 658 C C . LEU A 1 84 ? 5.858 0.962 -9.796 1.00 92.31 84 LEU A C 1
ATOM 660 O O . LEU A 1 84 ? 5.105 0.985 -8.818 1.00 92.31 84 LEU A O 1
ATOM 664 N N . GLY A 1 85 ? 5.738 0.046 -10.758 1.00 92.06 85 GLY A N 1
ATOM 665 C CA . GLY A 1 85 ? 4.733 -1.013 -10.752 1.00 92.06 85 GLY A CA 1
ATOM 666 C C . GLY A 1 85 ? 4.913 -1.988 -9.589 1.00 92.06 85 GLY A C 1
ATOM 667 O O . GLY A 1 85 ? 3.975 -2.245 -8.825 1.00 92.06 85 GLY A O 1
ATOM 668 N N . VAL A 1 86 ? 6.148 -2.443 -9.358 1.00 93.62 86 VAL A N 1
ATOM 669 C CA . VAL A 1 86 ? 6.490 -3.306 -8.218 1.00 93.62 86 VAL A CA 1
ATOM 670 C C . VAL A 1 86 ? 6.280 -2.563 -6.896 1.00 93.62 86 VAL A C 1
ATOM 672 O O . VAL A 1 86 ? 5.624 -3.075 -5.987 1.00 93.62 86 VAL A O 1
ATOM 675 N N . GLY A 1 87 ? 6.774 -1.328 -6.791 1.00 94.06 87 GLY A N 1
ATOM 676 C CA . GLY A 1 87 ? 6.655 -0.507 -5.587 1.00 94.06 87 GLY A CA 1
ATOM 677 C C . GLY A 1 87 ? 5.203 -0.195 -5.218 1.00 94.06 87 GLY A C 1
ATOM 678 O O . GLY A 1 87 ? 4.820 -0.330 -4.056 1.00 94.06 87 GLY A O 1
ATOM 679 N N . SER A 1 88 ? 4.366 0.161 -6.195 1.00 94.44 88 SER A N 1
ATOM 680 C CA . SER A 1 88 ? 2.933 0.418 -5.975 1.00 94.44 88 SER A CA 1
ATOM 681 C C . SER A 1 88 ? 2.166 -0.848 -5.582 1.00 94.44 88 SER A C 1
ATOM 683 O O . SER A 1 88 ? 1.320 -0.795 -4.683 1.00 94.44 88 SER A O 1
ATOM 685 N N . SER A 1 89 ? 2.522 -1.998 -6.161 1.00 94.00 89 SER A N 1
ATOM 686 C CA . SER A 1 89 ? 1.963 -3.300 -5.782 1.00 94.00 89 SER A CA 1
ATOM 687 C C . SER A 1 89 ? 2.278 -3.642 -4.323 1.00 94.00 89 SER A C 1
ATOM 689 O O . SER A 1 89 ? 1.371 -3.998 -3.569 1.00 94.00 89 SER A O 1
ATOM 691 N N . LEU A 1 90 ? 3.526 -3.457 -3.879 1.00 94.25 90 LEU A N 1
ATOM 692 C CA . LEU A 1 90 ? 3.920 -3.671 -2.480 1.00 94.25 90 LEU A CA 1
ATOM 693 C C . LEU A 1 90 ? 3.252 -2.665 -1.532 1.00 94.25 90 LEU A C 1
ATOM 695 O O . LEU A 1 90 ? 2.764 -3.046 -0.467 1.00 94.25 90 LEU A O 1
ATOM 699 N N . ALA A 1 91 ? 3.142 -1.396 -1.934 1.00 92.19 91 ALA A N 1
ATOM 700 C CA . ALA A 1 91 ? 2.460 -0.361 -1.157 1.00 92.19 91 ALA A CA 1
ATOM 701 C C . ALA A 1 91 ? 0.956 -0.645 -0.953 1.00 92.19 91 ALA A C 1
ATOM 703 O O . ALA A 1 91 ? 0.354 -0.133 -0.005 1.00 92.19 91 ALA A O 1
ATOM 704 N N . SER A 1 92 ? 0.339 -1.492 -1.785 1.00 93.81 92 SER A N 1
ATOM 705 C CA . SER A 1 92 ? -1.057 -1.909 -1.604 1.00 93.81 92 SER A CA 1
ATOM 706 C C . SER A 1 92 ? -1.272 -2.807 -0.371 1.00 93.81 92 SER A C 1
ATOM 708 O O . SER A 1 92 ? -2.356 -2.795 0.217 1.00 93.81 92 SER A O 1
ATOM 710 N N . MET A 1 93 ? -0.249 -3.541 0.086 1.00 93.31 93 MET A N 1
ATOM 711 C CA . MET A 1 93 ? -0.347 -4.478 1.216 1.00 93.31 93 MET A CA 1
ATOM 712 C C . MET A 1 93 ? -0.781 -3.820 2.538 1.00 93.31 93 MET A C 1
ATOM 714 O O . MET A 1 93 ? -1.783 -4.262 3.113 1.00 93.31 93 MET A O 1
ATOM 718 N N . PRO A 1 94 ? -0.118 -2.755 3.042 1.00 92.38 94 PRO A N 1
ATOM 719 C CA . PRO A 1 94 ? -0.570 -2.084 4.263 1.00 92.38 94 PRO A CA 1
ATOM 720 C C . PRO A 1 94 ? -1.989 -1.506 4.125 1.00 92.38 94 PRO A C 1
ATOM 722 O O . PRO A 1 94 ? -2.739 -1.459 5.106 1.00 92.38 94 PRO A O 1
ATOM 725 N N . LEU A 1 95 ? -2.414 -1.130 2.911 1.00 92.00 95 LEU A N 1
ATOM 726 C CA . LEU A 1 95 ? -3.786 -0.686 2.657 1.00 92.00 95 LEU A CA 1
ATOM 727 C C . LEU A 1 95 ? -4.795 -1.834 2.785 1.00 92.00 95 LEU A C 1
ATOM 729 O O . LEU A 1 95 ? -5.820 -1.644 3.441 1.00 92.00 95 LEU A O 1
ATOM 733 N N . PHE A 1 96 ? -4.502 -3.028 2.263 1.00 92.81 96 PHE A N 1
ATOM 734 C CA . PHE A 1 96 ? -5.349 -4.210 2.466 1.00 92.81 96 PHE A CA 1
ATOM 735 C C . PHE A 1 96 ? -5.468 -4.597 3.944 1.00 92.81 96 PHE A C 1
ATOM 737 O O . PHE A 1 96 ? -6.577 -4.852 4.422 1.00 92.81 96 PHE A O 1
ATOM 744 N N . ILE A 1 97 ? -4.355 -4.584 4.682 1.00 93.06 97 ILE A N 1
ATOM 745 C CA . ILE A 1 97 ? -4.342 -4.895 6.120 1.00 93.06 97 ILE A CA 1
ATOM 746 C C . ILE A 1 97 ? -5.194 -3.878 6.888 1.00 93.06 97 ILE A C 1
ATOM 748 O O . ILE A 1 97 ? -6.068 -4.255 7.671 1.00 93.06 97 ILE A O 1
ATOM 752 N N . SER A 1 98 ? -4.994 -2.580 6.639 1.00 90.19 98 SER A N 1
ATOM 753 C CA . SER A 1 98 ? -5.777 -1.534 7.307 1.00 90.19 98 SER A CA 1
ATOM 754 C C . SER A 1 98 ? -7.269 -1.598 6.956 1.00 90.19 98 SER A C 1
ATOM 756 O O . SER A 1 98 ? -8.113 -1.386 7.833 1.00 90.19 98 SER A O 1
ATOM 758 N N . ALA A 1 99 ? -7.614 -1.977 5.721 1.00 90.19 99 ALA A N 1
ATOM 759 C CA . ALA A 1 99 ? -8.996 -2.192 5.312 1.00 90.19 99 ALA A CA 1
ATOM 760 C C . ALA A 1 99 ? -9.655 -3.331 6.107 1.00 90.19 99 ALA A C 1
ATOM 762 O O . ALA A 1 99 ? -10.801 -3.185 6.544 1.00 90.19 99 ALA A O 1
ATOM 763 N N . ASP A 1 100 ? -8.948 -4.441 6.336 1.00 91.56 100 ASP A N 1
ATOM 764 C CA . ASP A 1 100 ? -9.462 -5.572 7.116 1.00 91.56 100 ASP A CA 1
ATOM 765 C C . ASP A 1 100 ? -9.621 -5.230 8.605 1.00 91.56 100 ASP A C 1
ATOM 767 O O . ASP A 1 100 ? -10.655 -5.527 9.209 1.00 91.56 100 ASP A O 1
ATOM 771 N N . ILE A 1 101 ? -8.659 -4.507 9.186 1.00 89.19 101 ILE A N 1
ATOM 772 C CA . ILE A 1 101 ? -8.764 -3.996 10.562 1.00 89.19 101 ILE A CA 1
ATOM 773 C C . ILE A 1 101 ? -10.014 -3.120 10.711 1.00 89.19 101 ILE A C 1
ATOM 775 O O . ILE A 1 101 ? -10.795 -3.300 11.646 1.00 89.19 101 ILE A O 1
ATOM 779 N N . ASN A 1 102 ? -10.258 -2.211 9.766 1.00 89.44 102 ASN A N 1
ATOM 780 C CA . ASN A 1 102 ? -11.439 -1.348 9.801 1.00 89.44 102 ASN A CA 1
ATOM 781 C C . ASN A 1 102 ? -12.746 -2.138 9.623 1.00 89.44 102 ASN A C 1
ATOM 783 O O . ASN A 1 102 ? -13.732 -1.841 10.296 1.00 89.44 102 ASN A O 1
ATOM 787 N N . ARG A 1 103 ? -12.756 -3.201 8.811 1.00 87.94 103 ARG A N 1
ATOM 788 C CA . ARG A 1 103 ? -13.906 -4.117 8.706 1.00 87.94 103 ARG A CA 1
ATOM 789 C C . ARG A 1 103 ? -14.191 -4.816 10.036 1.00 87.94 103 ARG A C 1
ATOM 791 O O . ARG A 1 103 ? -15.345 -4.877 10.459 1.00 87.94 103 ARG A O 1
ATOM 798 N N . LYS A 1 104 ? -13.150 -5.317 10.707 1.00 87.81 104 LYS A N 1
ATOM 799 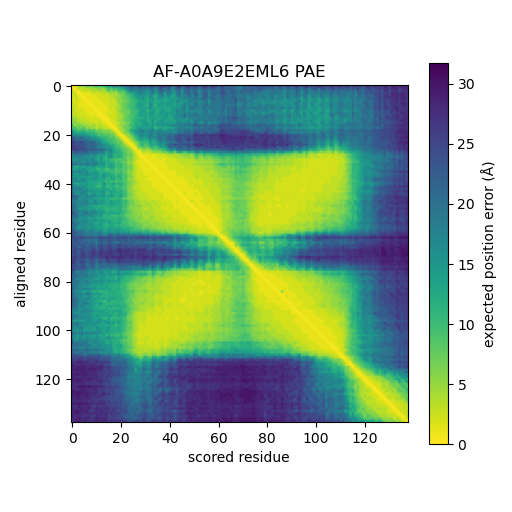C CA . LYS A 1 104 ? -13.253 -5.945 12.033 1.00 87.81 104 LYS A CA 1
ATOM 800 C C . LYS A 1 104 ? -13.759 -4.955 13.083 1.00 87.81 104 LYS A C 1
ATOM 802 O O . LYS A 1 104 ? -14.602 -5.319 13.894 1.00 87.81 104 LYS A O 1
ATOM 807 N N . ASN A 1 105 ? -13.312 -3.701 13.039 1.00 85.69 105 ASN A N 1
ATOM 808 C CA . ASN A 1 105 ? -13.795 -2.650 13.937 1.00 85.69 105 ASN A CA 1
ATOM 809 C C . ASN A 1 105 ? -15.280 -2.333 13.707 1.00 85.69 105 ASN A C 1
ATOM 811 O O . ASN A 1 105 ? -16.036 -2.250 14.671 1.00 85.69 105 ASN A O 1
ATOM 815 N N . ALA A 1 106 ? -15.726 -2.248 12.450 1.00 85.62 106 ALA A N 1
ATOM 816 C CA . ALA A 1 106 ? -17.147 -2.090 12.137 1.00 85.62 106 ALA A CA 1
ATOM 817 C C . ALA A 1 106 ? -17.985 -3.266 12.669 1.00 85.62 106 ALA A C 1
ATOM 819 O O . ALA A 1 106 ? -19.057 -3.052 13.232 1.00 85.62 106 ALA A O 1
ATOM 820 N N . ALA A 1 107 ? -17.486 -4.500 12.535 1.00 85.94 107 ALA A N 1
ATOM 821 C CA . ALA A 1 107 ? -18.149 -5.689 13.068 1.00 85.94 107 ALA A CA 1
ATOM 822 C C . ALA A 1 107 ? -18.244 -5.652 14.602 1.00 85.94 107 ALA A C 1
ATOM 824 O O . ALA A 1 107 ? -19.320 -5.874 15.144 1.00 85.94 107 ALA A O 1
ATOM 825 N N . LYS A 1 108 ? -17.159 -5.300 15.303 1.00 84.88 108 LYS A N 1
ATOM 826 C CA . LYS A 1 108 ? -17.158 -5.139 16.768 1.00 84.88 108 LYS A CA 1
ATOM 827 C C . LYS A 1 108 ? -18.241 -4.160 17.230 1.00 84.88 108 LYS A C 1
ATOM 829 O O . LYS A 1 108 ? -19.042 -4.510 18.090 1.00 84.88 108 LYS A O 1
ATOM 834 N N . ILE A 1 109 ? -18.325 -2.988 16.599 1.00 83.31 109 ILE A N 1
ATOM 835 C CA . ILE A 1 109 ? -19.343 -1.977 16.923 1.00 83.31 109 ILE A CA 1
ATOM 836 C C . ILE A 1 109 ? -20.757 -2.507 16.641 1.00 83.31 109 ILE A C 1
ATOM 838 O O . ILE A 1 109 ? -21.659 -2.297 17.449 1.00 83.31 109 ILE A O 1
ATOM 842 N N . ALA A 1 110 ? -20.953 -3.230 15.533 1.00 80.88 110 ALA A N 1
ATOM 843 C CA . ALA A 1 110 ? -22.243 -3.826 15.182 1.00 80.88 110 ALA A CA 1
ATOM 844 C C . ALA A 1 110 ? -22.715 -4.884 16.197 1.00 80.88 110 ALA A C 1
ATOM 846 O O . ALA A 1 110 ? -23.908 -4.969 16.463 1.00 80.88 110 ALA A O 1
ATOM 847 N N . TYR A 1 111 ? -21.790 -5.646 16.786 1.00 79.94 111 TYR A N 1
ATOM 848 C CA . TYR A 1 111 ? -22.077 -6.638 17.830 1.00 79.94 111 TYR A CA 1
ATOM 849 C C . TYR A 1 111 ? -22.112 -6.047 19.251 1.00 79.94 111 TYR A C 1
ATOM 851 O O . TYR A 1 111 ? -22.114 -6.793 20.224 1.00 79.94 111 TYR A O 1
ATOM 859 N N . GLY A 1 112 ? -22.118 -4.718 19.400 1.00 69.69 112 GLY A N 1
ATOM 860 C CA . GLY A 1 112 ? -22.202 -4.065 20.709 1.00 69.69 112 GLY A CA 1
ATOM 861 C C . GLY A 1 112 ? -20.881 -3.984 21.480 1.00 69.69 112 GLY A C 1
ATOM 862 O O . GLY A 1 112 ? -20.863 -3.430 22.578 1.00 69.69 112 GLY A O 1
ATOM 863 N N . TYR A 1 113 ? -19.757 -4.431 20.904 1.00 60.19 113 TYR A N 1
ATOM 864 C CA . TYR A 1 113 ? -18.422 -4.147 21.435 1.00 60.19 113 TYR A CA 1
ATOM 865 C C . TYR A 1 113 ? -18.069 -2.690 21.131 1.00 60.19 113 TYR A C 1
ATOM 867 O O . TYR A 1 113 ? -17.339 -2.380 20.185 1.00 60.19 113 TYR A O 1
ATOM 875 N N . ARG A 1 114 ? -18.618 -1.773 21.928 1.00 57.31 114 ARG A N 1
ATOM 876 C CA . ARG A 1 114 ? -18.159 -0.387 21.961 1.00 57.31 114 ARG A CA 1
ATOM 877 C C . ARG A 1 114 ? -16.833 -0.380 22.725 1.00 57.31 114 ARG A C 1
ATOM 879 O O . ARG A 1 114 ? -16.850 -0.700 23.914 1.00 57.31 114 ARG A O 1
ATOM 886 N N . PRO A 1 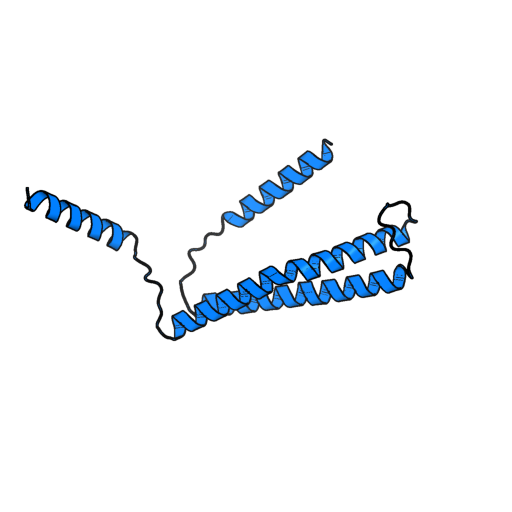115 ? -15.681 -0.047 22.109 1.00 54.50 115 PRO A N 1
ATOM 887 C CA . PRO A 1 115 ? -14.566 0.408 22.925 1.00 54.50 115 PRO A CA 1
ATOM 888 C C . PRO A 1 115 ? -15.114 1.586 23.727 1.00 54.50 115 PRO A C 1
ATOM 890 O O . PRO A 1 115 ? -15.711 2.488 23.138 1.00 54.50 115 PRO A O 1
ATOM 893 N N . LEU A 1 116 ? -15.019 1.519 25.054 1.00 50.56 116 LEU A N 1
ATOM 894 C CA . LEU A 1 116 ? -15.468 2.592 25.929 1.00 50.56 116 LEU A CA 1
ATOM 895 C C . LEU A 1 116 ? -14.785 3.878 25.450 1.00 50.56 116 LEU A C 1
ATOM 897 O O . LEU A 1 116 ? -13.597 4.086 25.692 1.00 50.56 116 LEU A O 1
ATOM 901 N N . GLN A 1 117 ? -15.523 4.728 24.734 1.00 52.00 117 GLN A N 1
ATOM 902 C CA . GLN A 1 117 ? -15.215 6.144 24.671 1.00 52.00 117 GLN A CA 1
ATOM 903 C C . GLN A 1 117 ? -15.453 6.629 26.090 1.00 52.00 117 GLN A C 1
ATOM 905 O O . GLN A 1 117 ? -16.559 7.001 26.464 1.00 52.00 117 GLN A O 1
ATOM 910 N N . VAL A 1 118 ? -14.428 6.499 26.926 1.00 55.16 118 VAL A N 1
ATOM 911 C CA . VAL A 1 118 ? -14.423 7.179 28.206 1.00 55.16 118 VAL A CA 1
ATOM 912 C C . VAL A 1 118 ? -14.338 8.645 27.823 1.00 55.16 118 VAL A C 1
ATOM 914 O O . VAL A 1 118 ? -13.278 9.097 27.379 1.00 55.16 118 VAL A O 1
ATOM 917 N N . ASP A 1 119 ? -15.460 9.370 27.885 1.00 55.22 119 ASP A N 1
ATOM 918 C CA . ASP A 1 119 ? -15.383 10.811 27.698 1.00 55.22 119 ASP A CA 1
ATOM 919 C C . ASP A 1 119 ? -14.350 11.336 28.698 1.00 55.22 119 ASP A C 1
ATOM 921 O O . ASP A 1 119 ? -14.338 10.914 29.863 1.00 55.22 119 ASP A O 1
ATOM 925 N N . PRO A 1 120 ? -13.467 12.255 28.280 1.00 60.28 120 PRO A N 1
ATOM 926 C CA . PRO A 1 120 ? -12.454 12.812 29.170 1.00 60.28 120 PRO A CA 1
ATOM 927 C C . PRO A 1 120 ? -13.074 13.449 30.426 1.00 60.28 120 PRO A C 1
ATOM 929 O O . PRO A 1 120 ? -12.406 13.552 31.452 1.00 60.28 120 PRO A O 1
ATOM 932 N N . ILE A 1 121 ? -14.365 13.800 30.374 1.00 61.94 121 ILE A N 1
ATOM 933 C CA . ILE A 1 121 ? -15.172 14.251 31.512 1.00 61.94 121 ILE A CA 1
ATOM 934 C C . ILE A 1 121 ? -15.313 13.144 32.568 1.00 61.94 121 ILE A C 1
ATOM 936 O O . ILE A 1 121 ? -15.028 13.394 33.735 1.00 61.94 121 ILE A O 1
ATOM 940 N N . PHE A 1 122 ? -15.652 11.910 32.182 1.00 60.56 122 PHE A N 1
ATOM 941 C CA . PHE A 1 122 ? -15.795 10.794 33.126 1.00 60.56 122 PHE A CA 1
ATOM 942 C C . PHE A 1 122 ? -14.457 10.371 33.740 1.00 60.56 122 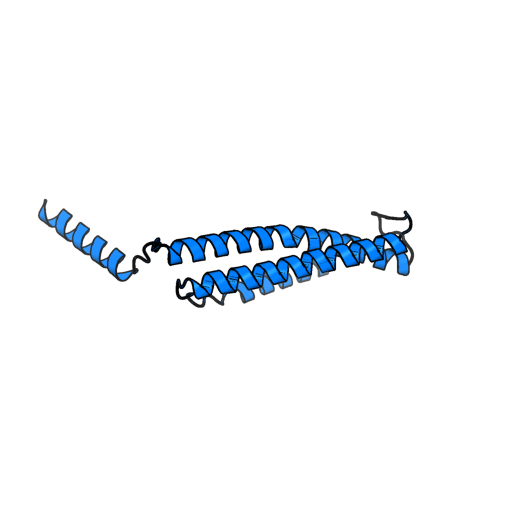PHE A C 1
ATOM 944 O O . PHE A 1 122 ? -14.406 10.022 34.917 1.00 60.56 122 PHE A O 1
ATOM 951 N N . VAL A 1 123 ? -13.355 10.454 32.983 1.00 64.88 123 VAL A N 1
ATOM 952 C CA . VAL A 1 123 ? -12.006 10.174 33.513 1.00 64.88 123 VAL A CA 1
ATOM 953 C C . VAL A 1 123 ? -11.574 11.245 34.514 1.00 64.88 123 VAL A C 1
ATOM 955 O O . VAL A 1 123 ? -11.013 10.921 35.561 1.00 64.88 123 VAL A O 1
ATOM 958 N N . LYS A 1 124 ? -11.845 12.522 34.217 1.00 62.47 124 LYS A N 1
ATOM 959 C CA . LYS A 1 124 ? -11.526 13.631 35.123 1.00 62.47 124 LYS A CA 1
ATOM 960 C C . LYS A 1 124 ? -12.368 13.562 36.398 1.00 62.47 124 LYS A C 1
ATOM 962 O O . LYS A 1 124 ? -11.816 13.628 37.490 1.00 62.47 124 LYS A O 1
ATOM 967 N N . GLN A 1 125 ? -13.669 13.322 36.260 1.00 69.56 125 GLN A N 1
ATOM 968 C CA . GLN A 1 125 ? -14.592 13.207 37.385 1.00 69.56 125 GLN A CA 1
ATOM 969 C C . GLN A 1 125 ? -14.271 11.993 38.270 1.00 69.56 125 GLN A C 1
ATOM 971 O O . GLN A 1 125 ? -14.201 12.120 39.488 1.00 69.56 125 GLN A O 1
ATOM 976 N N . SER A 1 126 ? -13.961 10.833 37.682 1.00 68.00 126 SER A N 1
ATOM 977 C CA . SER A 1 126 ? -13.512 9.649 38.432 1.00 68.00 126 SER A CA 1
ATOM 978 C C . SER A 1 126 ? -12.225 9.904 39.228 1.00 68.00 126 SER A C 1
ATOM 980 O O . SER A 1 126 ? -12.115 9.453 40.370 1.00 68.00 126 SER A O 1
ATOM 982 N N . ARG A 1 127 ? -11.270 10.658 38.667 1.00 68.38 127 ARG A N 1
ATOM 983 C CA . ARG A 1 127 ? -10.034 11.036 39.369 1.00 68.38 127 ARG A CA 1
ATOM 984 C C . ARG A 1 127 ? -10.282 11.991 40.532 1.00 68.38 127 ARG A C 1
ATOM 986 O O . ARG A 1 127 ? -9.654 11.823 41.573 1.00 68.38 127 ARG A O 1
ATOM 993 N N . GLU A 1 128 ? -11.185 12.953 40.378 1.00 71.3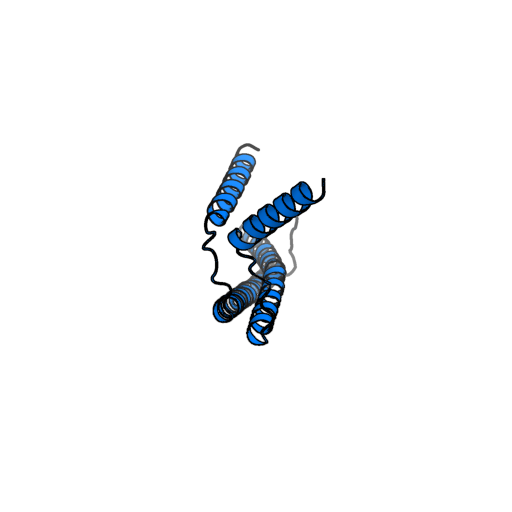8 128 GLU A N 1
ATOM 994 C CA . GLU A 1 128 ? -11.534 13.876 41.463 1.00 71.38 128 GLU A CA 1
ATOM 995 C C . GLU A 1 128 ? -12.242 13.146 42.610 1.00 71.38 128 GLU A C 1
ATOM 997 O O . GLU A 1 128 ? -11.845 13.305 43.762 1.00 71.38 128 GLU A O 1
ATOM 1002 N N . HIS A 1 129 ? -13.183 12.242 42.316 1.00 68.44 129 HIS A N 1
ATOM 1003 C CA . HIS A 1 129 ? -13.800 11.413 43.355 1.00 68.44 129 HIS A CA 1
ATOM 1004 C C . HIS A 1 129 ? -12.780 10.507 44.063 1.00 68.44 129 HIS A C 1
ATOM 1006 O O . HIS A 1 129 ? -12.811 10.397 45.286 1.00 68.44 129 HIS A O 1
ATOM 1012 N N . ALA A 1 130 ? -11.837 9.902 43.334 1.00 71.38 130 ALA A N 1
ATOM 1013 C CA . ALA A 1 130 ? -10.798 9.058 43.930 1.00 71.38 130 ALA A CA 1
ATOM 1014 C C . ALA A 1 130 ? -9.837 9.835 44.853 1.00 71.38 130 ALA A C 1
ATOM 1016 O O . ALA A 1 130 ? -9.374 9.291 45.856 1.00 71.38 130 ALA A O 1
ATOM 1017 N N . LEU A 1 131 ? -9.550 11.102 44.535 1.00 73.25 131 LEU A N 1
ATOM 1018 C CA . LEU A 1 131 ? -8.743 11.983 45.383 1.00 73.25 131 LEU A CA 1
ATOM 1019 C C . LEU A 1 131 ? -9.491 12.394 46.655 1.00 73.25 131 LEU A C 1
ATOM 1021 O O . LEU A 1 131 ? -8.904 12.352 47.732 1.00 73.25 131 LEU A O 1
ATOM 1025 N N . VAL A 1 132 ? -10.784 12.714 46.550 1.00 71.25 132 VAL A N 1
ATOM 1026 C CA . VAL A 1 132 ? -11.631 13.030 47.714 1.00 71.25 132 VAL A CA 1
ATOM 1027 C C . VAL A 1 132 ? -11.747 11.827 48.655 1.00 71.25 132 VAL A C 1
ATOM 1029 O O . VAL A 1 132 ? -11.605 11.982 49.864 1.00 71.25 132 VAL A O 1
ATOM 1032 N N . PHE A 1 133 ? -11.925 10.616 48.118 1.00 69.06 133 PHE A N 1
ATOM 1033 C CA . PHE A 1 133 ? -11.958 9.392 48.926 1.00 69.06 133 PHE A CA 1
ATOM 1034 C C . PHE A 1 133 ? -10.631 9.099 49.633 1.00 69.06 133 PHE A C 1
ATOM 1036 O O . PHE A 1 133 ? -10.647 8.619 50.761 1.00 69.06 133 PHE A O 1
ATOM 1043 N N . ARG A 1 134 ? -9.487 9.389 48.997 1.00 71.06 134 ARG A N 1
ATOM 1044 C CA . ARG A 1 134 ? -8.174 9.241 49.644 1.00 71.06 134 ARG A CA 1
ATOM 1045 C C . ARG A 1 134 ? -7.968 10.233 50.787 1.00 71.06 134 ARG A C 1
ATOM 1047 O O . ARG A 1 134 ? -7.453 9.827 51.815 1.00 71.06 134 ARG A O 1
ATOM 1054 N N . PHE A 1 135 ? -8.400 11.482 50.624 1.00 69.12 135 PHE A N 1
ATOM 1055 C CA . PHE A 1 135 ? -8.300 12.502 51.675 1.00 69.12 135 PHE A CA 1
ATOM 1056 C C . PHE A 1 135 ? -9.250 12.269 52.857 1.00 69.12 135 PHE A C 1
ATOM 1058 O O . PHE A 1 135 ? -8.976 12.743 53.947 1.00 69.12 135 PHE A O 1
ATOM 1065 N N . ALA A 1 136 ? -10.362 11.558 52.659 1.00 66.44 136 ALA A N 1
ATOM 1066 C CA . ALA A 1 136 ? -11.317 11.252 53.728 1.00 66.44 136 ALA A CA 1
ATOM 1067 C C . ALA A 1 136 ? -10.915 10.048 54.608 1.00 66.44 136 ALA A C 1
ATOM 1069 O O . ALA A 1 136 ? -11.621 9.737 55.565 1.00 66.44 136 ALA A O 1
ATOM 1070 N N . LEU A 1 137 ? -9.838 9.337 54.252 1.00 68.56 137 LEU A N 1
ATOM 1071 C CA . LEU A 1 137 ? -9.323 8.157 54.960 1.00 68.56 137 LEU A CA 1
ATOM 1072 C C . LEU A 1 137 ? -8.029 8.436 55.751 1.00 68.56 137 LEU A C 1
ATOM 1074 O O . LEU A 1 137 ? -7.532 7.522 56.410 1.00 68.56 137 LEU A O 1
ATOM 1078 N N . GLU A 1 138 ? -7.504 9.661 55.678 1.00 61.31 138 GLU A N 1
ATOM 1079 C CA . GLU A 1 138 ? -6.421 10.193 56.526 1.00 61.31 138 GLU A CA 1
ATOM 1080 C C . GLU A 1 138 ? -7.008 11.047 57.658 1.00 61.31 138 GLU A C 1
ATOM 1082 O O . GLU A 1 138 ? -6.462 10.972 58.783 1.00 61.31 138 GLU A O 1
#